Protein AF-F0GFJ6-F1 (afdb_monomer)

Foldseek 3Di:
DDDDPPDQPDPDLLLLLLLQLCLVPHLGNVSSVVSLVVLVVVPVQLSVQLSVQLVVQLVVCSVVPHDPVCSNSNVRRNVRSVVSNVCVVPPPDPVDPD

pLDDT: mean 89.45, std 14.84, range [44.5, 98.62]

Mean predicted aligned error: 6.33 Å

Solvent-accessible surface area (backbone atoms only — not comparable to full-atom values): 5243 Å² total; per-residue (Å²): 140,79,85,77,79,84,69,74,86,71,92,42,70,62,30,52,21,7,5,52,10,38,70,77,74,32,76,31,40,67,58,8,47,53,52,41,49,54,32,39,74,74,37,56,67,48,29,54,28,29,51,51,20,16,48,51,31,38,50,51,36,59,76,73,66,51,59,64,69,47,49,65,47,8,70,51,9,25,64,26,14,52,53,31,34,51,55,60,74,69,45,72,50,92,88,54,90,115

Sequence (98 aa):
MSTAHSATPSIDLRILLRSIGQIVLQANALTGALLLAALALTDLRLACAALLGAAAANLTAVLTGARRDDVEQGLHGFNGALAALIAVVFAPDPLIGV

Nearest PDB structures (foldseek):
  6qd5-assembly1_A  TM=9.804E-01  e=7.845E-04  Homo sapiens
  4ezd-assembly1_A  TM=9.820E-01  e=8.269E-04  Bos taurus
  3me1-assembly1_C  TM=8.973E-01  e=1.922E-03  Nitratidesulfovibrio vulgaris str. Hildenborough
  8xdh-assembly1_A  TM=9.450E-01  e=4.466E-03  Danio rerio
  3me1-assembly1_A  TM=9.399E-01  e=4.962E-03  Nitratidesulfovibrio vulgaris str. Hildenborough

Structure (mmCIF, N/CA/C/O backbone):
data_AF-F0GFJ6-F1
#
_entry.id   AF-F0GFJ6-F1
#
loop_
_atom_site.group_PDB
_atom_site.id
_atom_site.type_symbol
_atom_site.label_atom_id
_atom_site.label_alt_id
_atom_site.label_comp_id
_atom_site.label_asym_id
_atom_site.label_entity_id
_atom_site.label_seq_id
_atom_site.pdbx_PDB_ins_code
_atom_site.Cartn_x
_atom_site.Cartn_y
_atom_site.Cartn_z
_atom_site.occupancy
_atom_site.B_iso_or_equiv
_atom_site.auth_seq_id
_atom_site.auth_comp_id
_atom_site.auth_asym_id
_atom_site.auth_atom_id
_atom_site.pdbx_PDB_model_num
ATOM 1 N N . MET A 1 1 ? -23.733 0.202 29.605 1.00 45.31 1 MET A N 1
ATOM 2 C CA . MET A 1 1 ? -22.504 1.018 29.682 1.00 45.31 1 MET A CA 1
ATOM 3 C C . MET A 1 1 ? -21.320 0.086 29.452 1.00 45.31 1 MET A C 1
ATOM 5 O O . MET A 1 1 ? -20.868 -0.542 30.396 1.00 45.31 1 MET A O 1
ATOM 9 N N . SER A 1 2 ? -20.935 -0.119 28.186 1.00 57.25 2 SER A N 1
ATOM 10 C CA . SER A 1 2 ? -19.843 -1.023 27.794 1.00 57.25 2 SER A CA 1
ATOM 11 C C . SER A 1 2 ? -18.599 -0.186 27.520 1.00 57.25 2 SER A C 1
ATOM 13 O O . SER A 1 2 ? -18.646 0.758 26.733 1.00 57.25 2 SER A O 1
ATOM 15 N N . THR A 1 3 ? -17.519 -0.480 28.230 1.00 53.94 3 THR A N 1
ATOM 16 C CA . THR A 1 3 ? -16.233 0.212 28.160 1.00 53.94 3 THR A CA 1
ATOM 17 C C . THR A 1 3 ? -15.546 -0.116 26.834 1.00 53.94 3 THR A C 1
ATOM 19 O O . THR A 1 3 ? -14.818 -1.102 26.735 1.00 53.94 3 THR A O 1
ATOM 22 N N . ALA A 1 4 ? -15.787 0.691 25.799 1.00 44.50 4 ALA A N 1
ATOM 23 C CA . ALA A 1 4 ? -14.998 0.643 24.575 1.00 44.50 4 ALA A CA 1
ATOM 24 C C . ALA A 1 4 ? -13.572 1.096 24.912 1.00 44.50 4 ALA A C 1
ATOM 26 O O . ALA A 1 4 ? -13.321 2.274 25.161 1.00 44.50 4 ALA A O 1
ATOM 27 N N . HIS A 1 5 ? -12.646 0.145 24.981 1.00 51.91 5 HIS A N 1
ATOM 28 C CA . HIS A 1 5 ? -11.229 0.433 25.119 1.00 51.91 5 HIS A CA 1
ATOM 29 C C . HIS A 1 5 ? -10.771 1.169 23.854 1.00 51.91 5 HIS A C 1
ATOM 31 O O . HIS A 1 5 ? -10.582 0.566 22.800 1.00 51.91 5 HIS A O 1
ATOM 37 N N . SER A 1 6 ? -10.644 2.491 23.938 1.00 46.78 6 SER A N 1
ATOM 38 C CA . SER A 1 6 ? -10.167 3.356 22.861 1.00 46.78 6 SER A CA 1
ATOM 39 C C . SER A 1 6 ? -8.651 3.210 22.681 1.00 46.78 6 SER A C 1
ATOM 41 O O . SER A 1 6 ? -7.912 4.183 22.811 1.00 46.78 6 SER A O 1
ATOM 43 N N . ALA A 1 7 ? -8.162 2.001 22.399 1.00 55.75 7 ALA A N 1
ATOM 44 C CA . ALA A 1 7 ? -6.766 1.785 22.024 1.00 55.75 7 ALA A CA 1
ATOM 45 C C . ALA A 1 7 ? -6.543 2.418 20.657 1.00 55.75 7 ALA A C 1
ATOM 47 O O . ALA A 1 7 ? -7.151 1.953 19.708 1.00 55.75 7 ALA A O 1
ATOM 48 N N . THR A 1 8 ? -5.766 3.498 20.532 1.00 58.00 8 THR A N 1
ATOM 49 C CA . THR A 1 8 ? -5.288 4.061 19.246 1.00 58.00 8 THR A CA 1
ATOM 50 C C . THR A 1 8 ? -5.050 2.944 18.227 1.00 58.00 8 THR A C 1
ATOM 52 O O . THR A 1 8 ? -4.398 1.974 18.608 1.00 58.00 8 THR A O 1
ATOM 55 N N . PRO A 1 9 ? -5.590 3.015 16.991 1.00 56.94 9 PRO A N 1
ATOM 56 C CA . PRO A 1 9 ? -5.370 1.950 16.023 1.00 56.94 9 PRO A CA 1
ATOM 57 C C . PRO A 1 9 ? -3.862 1.853 15.792 1.00 56.94 9 PRO A C 1
ATOM 59 O O . PRO A 1 9 ? -3.248 2.746 15.207 1.00 56.94 9 PRO A O 1
ATOM 62 N N . SER A 1 10 ? -3.243 0.810 16.336 1.00 68.25 10 SER A N 1
ATOM 63 C CA . SER A 1 10 ? -1.843 0.524 16.080 1.00 68.25 10 SER A CA 1
ATOM 64 C C . SER A 1 10 ? -1.772 0.055 14.640 1.00 68.25 10 SER A C 1
ATOM 66 O O . SER A 1 10 ? -2.403 -0.946 14.294 1.00 68.25 10 SER A O 1
ATOM 68 N N . ILE A 1 11 ? -1.054 0.792 13.793 1.00 78.62 11 ILE A N 1
ATOM 69 C CA . ILE A 1 11 ? -0.766 0.345 12.433 1.00 78.62 11 ILE A CA 1
ATOM 70 C C . ILE A 1 11 ? 0.040 -0.944 12.562 1.00 78.62 11 ILE A C 1
ATOM 72 O O . ILE A 1 11 ? 1.230 -0.920 12.857 1.00 78.62 11 ILE A O 1
ATOM 76 N N . ASP A 1 12 ? -0.649 -2.063 12.393 1.00 89.94 12 ASP A N 1
ATOM 77 C CA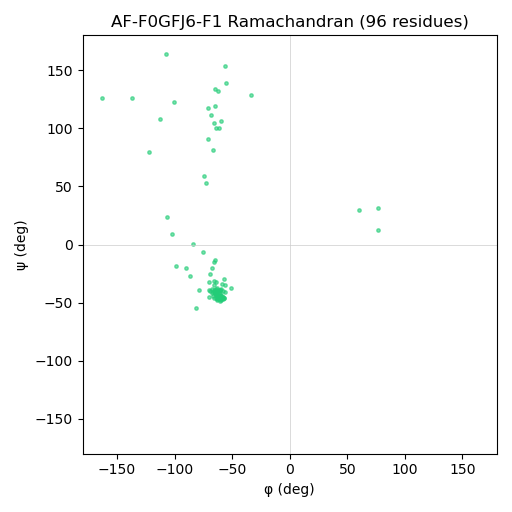 . ASP A 1 12 ? -0.074 -3.397 12.429 1.00 89.94 12 ASP A CA 1
ATOM 78 C C 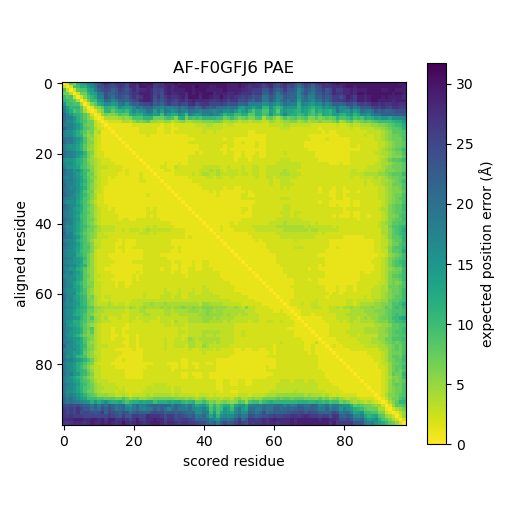. ASP A 1 12 ? -0.029 -3.974 11.009 1.00 89.94 12 ASP A C 1
ATOM 80 O O . ASP A 1 12 ? -0.710 -3.501 10.087 1.00 89.94 12 ASP A O 1
ATOM 84 N N . LEU A 1 13 ? 0.757 -5.029 10.825 1.00 93.94 13 LEU A N 1
ATOM 85 C CA . LEU A 1 13 ? 0.961 -5.707 9.552 1.00 93.94 13 LEU A CA 1
ATOM 86 C C . LEU A 1 13 ? -0.367 -6.076 8.879 1.00 93.94 13 LEU A C 1
ATOM 88 O O . LEU A 1 13 ? -0.509 -5.934 7.666 1.00 93.94 13 LEU A O 1
ATOM 92 N N . ARG A 1 14 ? -1.378 -6.487 9.652 1.00 95.19 14 ARG A N 1
ATOM 93 C CA . ARG A 1 14 ? -2.701 -6.833 9.113 1.00 95.19 14 ARG A CA 1
ATOM 94 C C . ARG A 1 14 ? -3.376 -5.657 8.401 1.00 95.19 14 ARG A C 1
ATOM 96 O O . ARG A 1 14 ? -4.010 -5.878 7.372 1.00 95.19 14 ARG A O 1
ATOM 103 N N . ILE A 1 15 ? -3.245 -4.436 8.922 1.00 95.38 15 ILE A N 1
ATOM 104 C CA . ILE A 1 15 ? -3.811 -3.226 8.307 1.00 95.38 15 ILE A CA 1
ATOM 105 C C . ILE A 1 15 ? -3.055 -2.900 7.021 1.00 95.38 15 ILE A C 1
ATOM 107 O O . ILE A 1 15 ? -3.688 -2.681 5.992 1.00 95.38 15 ILE A O 1
ATOM 111 N N . LEU A 1 16 ? -1.721 -2.960 7.046 1.00 96.69 16 LEU A N 1
ATOM 112 C CA . LEU A 1 16 ? -0.896 -2.729 5.856 1.00 96.69 16 LEU A CA 1
ATOM 113 C C . LEU A 1 16 ? -1.219 -3.724 4.736 1.00 96.69 16 LEU A C 1
ATOM 115 O O . LEU A 1 16 ? -1.413 -3.329 3.587 1.00 96.69 16 LEU A O 1
ATOM 119 N N . LEU A 1 17 ? -1.361 -5.008 5.072 1.00 97.56 17 LEU A N 1
ATOM 120 C CA . LEU A 1 17 ? -1.753 -6.032 4.109 1.00 97.56 17 LEU A CA 1
ATOM 121 C C . LEU A 1 17 ? -3.172 -5.794 3.580 1.00 97.56 17 LEU A C 1
ATOM 123 O O . LEU A 1 17 ? -3.395 -5.886 2.378 1.00 97.56 17 LEU A O 1
ATOM 127 N N . ARG A 1 18 ? -4.138 -5.419 4.427 1.00 97.50 18 ARG A N 1
ATOM 128 C CA . ARG A 1 18 ? -5.482 -5.039 3.952 1.00 97.50 18 ARG A CA 1
ATOM 129 C C . ARG A 1 18 ? -5.425 -3.831 3.020 1.00 97.50 18 ARG A C 1
ATOM 131 O O . ARG A 1 18 ? -6.075 -3.868 1.984 1.00 97.50 18 ARG A O 1
ATOM 138 N N . SER A 1 19 ? -4.616 -2.816 3.324 1.00 97.81 19 SER A N 1
ATOM 139 C CA . SER A 1 19 ? -4.406 -1.664 2.440 1.00 97.81 19 SER A CA 1
ATOM 140 C C . SER A 1 19 ? -3.876 -2.061 1.066 1.00 97.81 19 SER A C 1
ATOM 142 O O . SER A 1 19 ? -4.342 -1.528 0.068 1.00 97.81 19 SER A O 1
ATOM 144 N N . ILE A 1 20 ? -2.959 -3.025 0.982 1.00 98.31 20 ILE A N 1
ATOM 145 C CA . ILE A 1 20 ? -2.494 -3.540 -0.314 1.00 98.31 20 ILE A CA 1
ATOM 146 C C . ILE A 1 20 ? -3.604 -4.343 -1.011 1.00 98.31 20 ILE A C 1
ATOM 148 O O . ILE A 1 20 ? -3.813 -4.182 -2.208 1.00 98.31 20 ILE A O 1
ATOM 152 N N . GLY A 1 21 ? -4.372 -5.156 -0.279 1.00 97.94 21 GLY A N 1
ATOM 153 C CA . GLY A 1 21 ? -5.530 -5.873 -0.829 1.00 97.94 21 GLY A CA 1
ATOM 154 C C . GLY A 1 21 ? -6.595 -4.940 -1.426 1.00 97.94 21 GLY A C 1
ATOM 155 O O . GLY A 1 21 ? -7.208 -5.260 -2.445 1.00 97.94 21 GLY A O 1
ATOM 156 N N . GLN A 1 22 ? -6.775 -3.750 -0.849 1.00 98.31 22 GLN A N 1
ATOM 157 C CA . GLN A 1 22 ? -7.720 -2.744 -1.341 1.00 98.31 22 GLN A CA 1
ATOM 158 C C . GLN A 1 22 ? -7.350 -2.168 -2.715 1.00 98.31 22 GLN A C 1
ATOM 160 O O . GLN A 1 22 ? -8.227 -1.622 -3.378 1.00 98.31 22 GLN A O 1
ATOM 165 N N . ILE A 1 23 ? -6.115 -2.357 -3.204 1.00 97.62 23 ILE A N 1
ATOM 166 C CA . ILE A 1 23 ? -5.746 -2.023 -4.594 1.00 97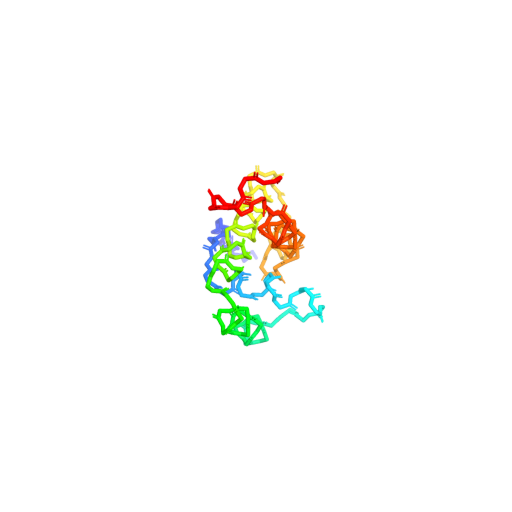.62 23 ILE A CA 1
ATOM 167 C C . ILE A 1 23 ? -6.662 -2.749 -5.592 1.00 97.62 23 ILE A C 1
ATOM 169 O O . ILE A 1 23 ? -7.026 -2.191 -6.623 1.00 97.62 23 ILE A O 1
ATOM 173 N N . VAL A 1 24 ? -7.076 -3.976 -5.259 1.00 97.69 24 VAL A N 1
ATOM 174 C CA . VAL A 1 24 ? -8.028 -4.781 -6.043 1.00 97.69 24 VAL A CA 1
ATOM 175 C C . VAL A 1 24 ? -9.408 -4.851 -5.381 1.00 97.69 24 VAL A C 1
ATOM 177 O O . VAL A 1 24 ? -10.168 -5.791 -5.610 1.00 97.69 24 VAL A O 1
ATOM 180 N N . LEU A 1 25 ? -9.738 -3.861 -4.544 1.00 96.94 25 LEU A N 1
ATOM 181 C CA . LEU A 1 25 ? -11.006 -3.749 -3.812 1.00 96.94 25 LEU A CA 1
ATOM 182 C C . LEU A 1 25 ? -11.280 -4.927 -2.862 1.00 96.94 25 LEU A C 1
ATOM 184 O O . LEU A 1 25 ? -12.431 -5.297 -2.626 1.00 96.94 25 LEU A O 1
ATOM 188 N N . GLN A 1 26 ? -10.226 -5.544 -2.324 1.00 97.56 26 GLN A N 1
ATOM 189 C CA . GLN A 1 26 ? -10.338 -6.648 -1.376 1.00 97.56 26 GLN A CA 1
ATOM 190 C C . GLN A 1 26 ? -9.837 -6.226 0.005 1.00 97.56 26 GLN A C 1
ATOM 192 O O . GLN A 1 26 ? -8.637 -6.141 0.257 1.00 97.56 26 GLN A O 1
ATOM 197 N N . ALA A 1 27 ? -10.762 -6.060 0.952 1.00 95.50 27 ALA A N 1
A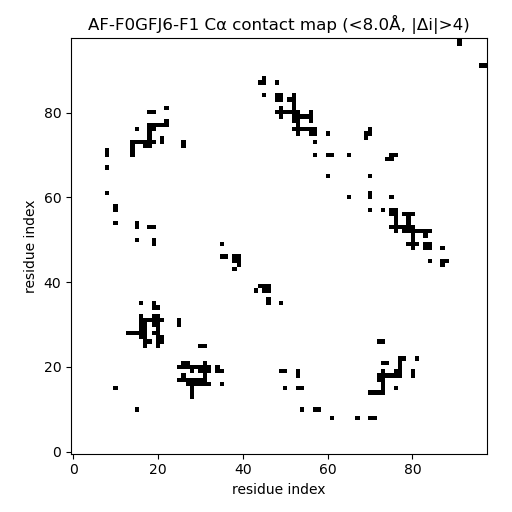TOM 198 C CA . ALA A 1 27 ? -10.466 -5.815 2.365 1.00 95.50 27 ALA A CA 1
ATOM 199 C C . ALA A 1 27 ? -9.943 -7.087 3.076 1.00 95.50 27 ALA A C 1
ATOM 201 O O . ALA A 1 27 ? -10.495 -7.532 4.089 1.00 95.50 27 ALA A O 1
ATOM 202 N N . ASN A 1 28 ? -8.909 -7.732 2.533 1.00 97.06 28 ASN A N 1
ATOM 203 C CA . ASN A 1 28 ? -8.417 -9.037 2.963 1.00 97.06 28 ASN A CA 1
ATOM 204 C C . ASN A 1 28 ? -6.878 -9.059 3.021 1.00 97.06 28 ASN A C 1
ATOM 206 O O . ASN A 1 28 ? -6.196 -8.750 2.048 1.00 97.06 28 ASN A O 1
ATOM 210 N N . ALA A 1 29 ? -6.330 -9.448 4.177 1.00 97.19 29 ALA A N 1
ATOM 211 C CA . ALA A 1 29 ? -4.885 -9.461 4.407 1.00 97.19 29 ALA A CA 1
ATOM 212 C C . ALA A 1 29 ? -4.154 -10.549 3.601 1.00 97.19 29 ALA A C 1
ATOM 214 O O . ALA A 1 29 ? -3.021 -10.330 3.189 1.00 97.19 29 ALA A O 1
ATOM 215 N N . LEU A 1 30 ? -4.791 -11.698 3.343 1.00 98.19 30 LEU A N 1
ATOM 216 C CA . LEU A 1 30 ? -4.215 -12.750 2.504 1.00 98.19 30 LEU A CA 1
ATOM 217 C C . LEU A 1 30 ? -4.099 -12.268 1.056 1.00 98.19 30 LEU A C 1
ATOM 219 O O . LEU A 1 30 ? -3.046 -12.428 0.448 1.00 98.19 30 LEU A O 1
ATOM 223 N N . THR A 1 31 ? -5.138 -11.615 0.526 1.00 98.19 31 THR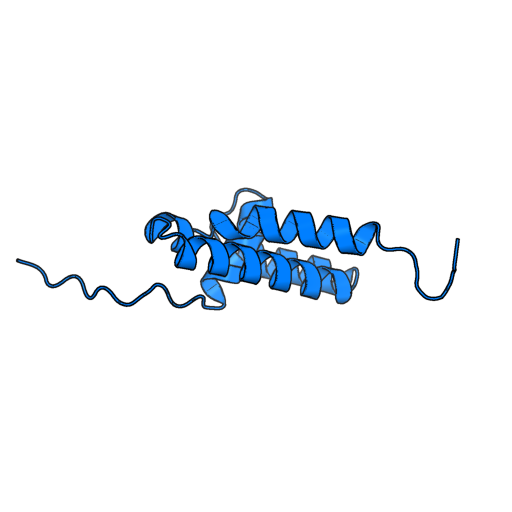 A N 1
ATOM 224 C CA . THR A 1 31 ? -5.084 -11.007 -0.812 1.00 98.19 31 THR A CA 1
ATOM 225 C C . THR A 1 31 ? -3.953 -9.986 -0.910 1.00 98.19 31 THR A C 1
ATOM 227 O O . THR A 1 31 ? -3.166 -10.034 -1.851 1.00 98.19 31 THR A O 1
ATOM 230 N N . GLY A 1 32 ? -3.811 -9.114 0.089 1.00 98.31 32 GLY A N 1
ATOM 231 C CA . GLY A 1 32 ? -2.692 -8.177 0.148 1.00 98.31 32 GLY A CA 1
ATOM 232 C C . GLY A 1 32 ? -1.321 -8.840 0.244 1.00 98.31 32 GLY A C 1
ATOM 233 O O . GLY A 1 32 ? -0.389 -8.387 -0.410 1.00 98.31 32 GLY A O 1
ATOM 234 N N . ALA A 1 33 ? -1.191 -9.930 1.003 1.00 98.50 33 ALA A N 1
ATOM 235 C CA . ALA A 1 33 ? 0.054 -10.691 1.096 1.00 98.50 33 ALA A CA 1
ATOM 236 C C . ALA A 1 33 ? 0.432 -11.336 -0.244 1.00 98.50 33 ALA A C 1
ATOM 238 O O . ALA A 1 33 ? 1.596 -11.290 -0.633 1.00 98.50 33 ALA A O 1
ATOM 239 N N . LEU A 1 34 ? -0.545 -11.883 -0.975 1.00 98.62 34 LEU A N 1
ATOM 240 C CA . LEU A 1 34 ? -0.331 -12.435 -2.314 1.00 98.62 34 LEU A CA 1
ATOM 241 C C . LEU A 1 34 ? 0.077 -11.348 -3.316 1.00 98.62 34 LEU A C 1
ATOM 243 O O . LEU A 1 34 ? 1.006 -11.561 -4.091 1.00 98.62 34 LEU A O 1
ATOM 247 N N . LEU A 1 35 ? -0.559 -10.172 -3.271 1.00 98.44 35 LEU A N 1
ATOM 248 C CA . LEU A 1 35 ? -0.161 -9.028 -4.098 1.00 98.44 35 LEU A CA 1
ATOM 249 C C . LEU A 1 35 ? 1.246 -8.538 -3.756 1.00 98.44 35 LEU A C 1
ATOM 251 O O . LEU A 1 35 ? 2.048 -8.300 -4.652 1.00 98.44 35 LEU A O 1
ATOM 255 N N . LEU A 1 36 ? 1.568 -8.422 -2.469 1.00 98.50 36 LEU A N 1
ATOM 256 C CA . LEU A 1 36 ? 2.896 -8.019 -2.020 1.00 98.50 36 LEU A CA 1
ATOM 257 C C . LEU A 1 36 ? 3.967 -9.036 -2.444 1.00 98.50 36 LEU A C 1
ATOM 259 O O . LEU A 1 36 ? 5.044 -8.635 -2.878 1.00 98.50 36 LEU A O 1
ATOM 263 N N . ALA A 1 37 ? 3.666 -10.336 -2.376 1.00 98.44 37 ALA A N 1
ATOM 264 C CA . ALA A 1 37 ? 4.547 -11.386 -2.878 1.00 98.44 37 ALA A CA 1
ATOM 265 C C . ALA A 1 37 ? 4.727 -11.292 -4.399 1.00 98.44 37 ALA A C 1
ATOM 267 O O . ALA A 1 37 ? 5.852 -11.385 -4.878 1.00 98.44 37 ALA A O 1
ATOM 268 N N . ALA A 1 38 ? 3.656 -11.046 -5.158 1.00 98.31 38 ALA A N 1
ATOM 269 C CA . ALA A 1 38 ? 3.741 -10.838 -6.603 1.00 98.31 38 ALA A CA 1
ATOM 270 C C . ALA A 1 38 ? 4.609 -9.616 -6.960 1.00 98.31 38 ALA A C 1
ATOM 272 O O . ALA A 1 38 ? 5.450 -9.701 -7.856 1.00 98.31 38 ALA A O 1
ATOM 273 N N . LEU A 1 39 ? 4.470 -8.508 -6.219 1.00 98.12 39 LEU A N 1
ATOM 274 C CA . LEU A 1 39 ? 5.351 -7.344 -6.354 1.00 98.12 39 LEU A CA 1
ATOM 275 C C . LEU A 1 39 ? 6.804 -7.710 -6.038 1.00 98.12 39 LEU A C 1
ATOM 277 O O . LEU A 1 39 ? 7.680 -7.379 -6.824 1.00 98.12 39 LEU A O 1
ATOM 281 N N . ALA A 1 40 ? 7.062 -8.437 -4.948 1.00 97.81 40 ALA A N 1
ATOM 282 C CA . ALA A 1 40 ? 8.416 -8.825 -4.548 1.00 97.81 40 ALA A CA 1
ATOM 283 C C . ALA A 1 40 ? 9.086 -9.784 -5.547 1.00 97.81 40 ALA A C 1
ATOM 285 O O . ALA A 1 40 ? 10.291 -9.690 -5.762 1.00 97.81 40 ALA A O 1
ATOM 286 N N . LEU A 1 41 ? 8.311 -10.681 -6.169 1.00 98.25 41 LEU A N 1
ATOM 287 C CA . LEU A 1 41 ? 8.772 -11.550 -7.257 1.00 98.25 41 LEU A CA 1
ATOM 288 C C . LEU A 1 41 ? 9.067 -10.772 -8.548 1.00 98.25 41 LEU A C 1
ATOM 290 O O . LEU A 1 41 ? 9.861 -11.238 -9.360 1.00 98.25 41 LEU A O 1
ATOM 294 N N . THR A 1 42 ? 8.427 -9.615 -8.739 1.00 96.12 42 THR A N 1
ATOM 295 C CA . THR A 1 42 ? 8.667 -8.729 -9.886 1.00 96.12 42 THR A CA 1
ATOM 296 C C . THR A 1 42 ? 9.908 -7.869 -9.652 1.00 96.12 42 THR A C 1
ATOM 298 O O . THR A 1 42 ? 10.828 -7.874 -10.461 1.00 96.12 42 THR A O 1
ATOM 301 N N . ASP A 1 43 ? 9.936 -7.144 -8.534 1.00 95.62 43 ASP A N 1
ATOM 302 C CA . ASP A 1 43 ? 11.070 -6.364 -8.044 1.00 95.62 43 ASP A CA 1
ATOM 303 C C . ASP A 1 43 ? 10.836 -6.044 -6.558 1.00 95.62 43 ASP A C 1
ATOM 305 O O . ASP A 1 43 ? 9.822 -5.450 -6.169 1.00 95.62 43 ASP A O 1
ATOM 309 N N . LEU A 1 44 ? 11.802 -6.392 -5.706 1.00 96.50 44 LEU A N 1
ATOM 310 C CA . LEU A 1 44 ? 11.739 -6.124 -4.270 1.00 96.50 44 LEU A CA 1
ATOM 311 C C . LEU A 1 44 ? 11.546 -4.628 -3.957 1.00 96.50 44 LEU A C 1
ATOM 313 O O . LEU A 1 44 ? 10.897 -4.288 -2.963 1.00 96.50 44 LEU A O 1
ATOM 317 N N . ARG A 1 45 ? 12.039 -3.724 -4.813 1.00 95.94 45 ARG A N 1
ATOM 318 C CA . ARG A 1 45 ? 11.841 -2.272 -4.674 1.00 95.94 45 ARG A CA 1
ATOM 319 C C . ARG A 1 45 ? 10.364 -1.894 -4.724 1.00 95.94 45 ARG A C 1
ATOM 321 O O . ARG A 1 45 ? 9.944 -1.042 -3.943 1.00 95.94 45 ARG A O 1
ATOM 328 N N . LEU A 1 46 ? 9.569 -2.540 -5.580 1.00 97.50 46 LEU A N 1
ATOM 329 C CA . LEU A 1 46 ? 8.131 -2.283 -5.699 1.00 97.50 46 LEU A CA 1
ATOM 330 C C . LEU A 1 46 ? 7.376 -2.732 -4.446 1.00 97.50 46 LEU A C 1
ATOM 332 O O . LEU A 1 46 ? 6.515 -2.006 -3.951 1.00 97.50 46 LEU A O 1
ATOM 336 N N . ALA A 1 47 ? 7.730 -3.895 -3.894 1.00 97.75 47 ALA A N 1
ATOM 337 C CA . ALA A 1 47 ? 7.147 -4.380 -2.644 1.00 97.75 47 ALA A CA 1
ATOM 338 C C . ALA A 1 47 ? 7.448 -3.430 -1.471 1.00 97.75 47 ALA A C 1
ATOM 340 O O . ALA A 1 47 ? 6.541 -3.053 -0.724 1.00 97.75 47 ALA A O 1
ATOM 341 N N . CYS A 1 48 ? 8.702 -2.984 -1.347 1.00 97.62 48 CYS A N 1
ATOM 342 C CA . CYS A 1 48 ? 9.098 -1.988 -0.352 1.00 97.62 48 CYS A CA 1
ATOM 343 C C . CYS A 1 48 ? 8.359 -0.656 -0.549 1.00 97.62 48 CYS A C 1
ATOM 345 O O . CYS A 1 48 ? 7.864 -0.085 0.421 1.00 97.62 48 CYS A O 1
ATOM 347 N N . ALA A 1 49 ? 8.234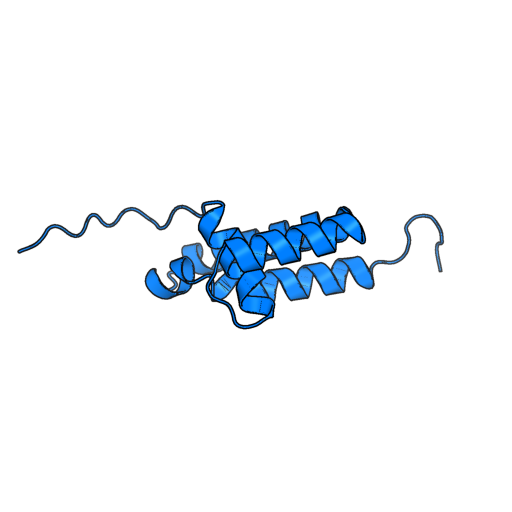 -0.179 -1.791 1.00 97.81 49 ALA A N 1
ATOM 348 C CA . ALA A 1 49 ? 7.524 1.056 -2.110 1.00 97.81 49 ALA A CA 1
ATOM 349 C C . ALA A 1 49 ? 6.044 0.985 -1.721 1.00 97.81 49 ALA A C 1
ATOM 351 O O . ALA A 1 49 ? 5.544 1.885 -1.047 1.00 97.81 49 ALA A O 1
ATOM 352 N N . ALA A 1 50 ? 5.359 -0.105 -2.078 1.00 98.25 50 ALA A N 1
ATOM 353 C CA . ALA A 1 50 ? 3.959 -0.315 -1.725 1.00 98.25 50 ALA A CA 1
ATOM 354 C C . ALA A 1 50 ? 3.748 -0.312 -0.201 1.00 98.25 50 ALA A C 1
ATOM 356 O O . ALA A 1 50 ? 2.826 0.343 0.288 1.00 98.25 50 ALA A O 1
ATOM 357 N N . LEU A 1 51 ? 4.622 -0.989 0.555 1.00 97.81 51 LEU A N 1
ATOM 358 C CA . LEU A 1 51 ? 4.575 -1.001 2.021 1.00 97.81 51 LEU A CA 1
ATOM 359 C C . LEU A 1 51 ? 4.811 0.387 2.623 1.00 97.81 51 LEU A C 1
ATOM 361 O O . LEU A 1 51 ? 4.040 0.812 3.483 1.00 97.81 51 LEU A O 1
ATOM 365 N N . LEU A 1 52 ? 5.847 1.098 2.171 1.00 97.75 52 LEU A N 1
ATOM 366 C CA . LEU A 1 52 ? 6.181 2.435 2.671 1.00 97.75 52 LEU A CA 1
ATOM 367 C C . LEU A 1 52 ? 5.073 3.445 2.357 1.00 97.75 52 LEU A C 1
ATOM 369 O O . LEU A 1 52 ? 4.671 4.202 3.239 1.00 97.75 52 LEU A O 1
ATOM 373 N N . GLY A 1 53 ? 4.534 3.417 1.138 1.00 98.12 53 GLY A N 1
ATOM 374 C CA . GLY A 1 53 ? 3.416 4.264 0.732 1.00 98.12 53 GLY A CA 1
ATOM 375 C C . GLY A 1 53 ? 2.148 3.987 1.542 1.00 98.12 53 GLY A C 1
ATOM 376 O O . GLY A 1 53 ? 1.519 4.922 2.042 1.00 98.12 53 GLY A O 1
ATOM 377 N N . ALA A 1 54 ? 1.800 2.711 1.739 1.00 97.81 54 ALA A N 1
ATOM 378 C CA . ALA A 1 54 ? 0.662 2.323 2.573 1.00 97.81 54 ALA A CA 1
ATOM 379 C C . ALA A 1 54 ? 0.845 2.734 4.040 1.00 97.81 54 ALA A C 1
ATOM 381 O O . ALA A 1 54 ? -0.101 3.215 4.668 1.00 97.81 54 ALA A O 1
ATOM 382 N N . ALA A 1 55 ? 2.046 2.550 4.594 1.00 96.75 55 ALA A N 1
ATOM 383 C CA . ALA A 1 55 ? 2.358 2.913 5.971 1.00 96.75 55 ALA A CA 1
ATOM 384 C C . ALA A 1 55 ? 2.296 4.429 6.183 1.00 96.75 55 ALA A C 1
ATOM 386 O O . ALA A 1 55 ? 1.655 4.878 7.132 1.00 96.75 55 ALA A O 1
ATOM 387 N N . ALA A 1 56 ? 2.888 5.213 5.277 1.00 97.12 56 ALA A N 1
ATOM 388 C CA . ALA A 1 56 ? 2.846 6.670 5.331 1.00 97.12 56 ALA A CA 1
ATOM 389 C C . ALA A 1 56 ? 1.403 7.193 5.267 1.00 97.12 56 ALA A C 1
ATOM 391 O O . ALA A 1 56 ? 1.006 7.986 6.116 1.00 97.12 56 ALA A O 1
ATOM 392 N N . ALA A 1 57 ? 0.590 6.697 4.329 1.00 96.88 57 ALA A N 1
ATOM 393 C CA . ALA A 1 57 ? -0.797 7.136 4.189 1.00 96.88 57 ALA A CA 1
ATOM 394 C C . ALA A 1 57 ? -1.680 6.734 5.385 1.00 96.88 57 ALA A C 1
ATOM 396 O O . ALA A 1 57 ? -2.468 7.551 5.863 1.00 96.88 57 ALA A O 1
ATOM 397 N N . ASN A 1 58 ? -1.519 5.518 5.925 1.00 95.12 58 ASN A N 1
ATOM 398 C CA . ASN A 1 58 ? -2.219 5.114 7.149 1.00 95.12 58 ASN A CA 1
ATOM 399 C C . ASN A 1 58 ? -1.774 5.950 8.360 1.00 95.12 58 ASN A C 1
ATOM 401 O O . ASN A 1 58 ? -2.616 6.343 9.166 1.00 95.12 58 ASN A O 1
ATOM 405 N N . LEU A 1 59 ? -0.481 6.273 8.478 1.00 94.25 59 LEU A N 1
ATOM 406 C CA . LEU A 1 59 ? 0.023 7.139 9.546 1.00 94.25 59 LEU A CA 1
ATOM 407 C C . LEU A 1 59 ? -0.579 8.540 9.443 1.00 94.25 59 LEU A C 1
ATOM 409 O O . LEU A 1 59 ? -1.086 9.055 10.437 1.00 94.25 59 LEU A O 1
ATOM 413 N N . THR A 1 60 ? -0.600 9.128 8.245 1.00 94.75 60 THR A N 1
ATOM 414 C CA . THR A 1 60 ? -1.270 10.410 8.004 1.00 94.75 60 THR A CA 1
ATOM 415 C C . THR A 1 60 ? -2.746 10.341 8.385 1.00 94.75 60 THR A C 1
ATOM 417 O O . THR A 1 60 ? -3.215 11.215 9.106 1.00 94.75 60 THR A O 1
ATOM 420 N N . ALA A 1 61 ? -3.463 9.285 7.990 1.00 94.31 61 ALA A N 1
ATOM 421 C CA . ALA A 1 61 ? -4.871 9.115 8.337 1.00 94.31 61 ALA A CA 1
ATOM 422 C C . ALA A 1 61 ? -5.092 9.105 9.859 1.00 94.31 61 ALA A C 1
ATOM 424 O O . ALA A 1 61 ? -5.938 9.850 10.360 1.00 94.31 61 ALA A O 1
ATOM 425 N N . VAL A 1 62 ? -4.281 8.346 10.605 1.00 91.56 62 VAL A N 1
ATOM 426 C CA . VAL A 1 62 ? -4.332 8.312 12.076 1.00 91.56 62 VAL A CA 1
ATOM 427 C C . VAL A 1 62 ? -4.039 9.689 12.678 1.00 91.56 62 VAL A C 1
ATOM 429 O O . VAL A 1 62 ? -4.784 10.136 13.550 1.00 91.56 62 VAL A O 1
ATOM 432 N N . LEU A 1 63 ? -3.012 10.393 12.191 1.00 92.44 63 LEU A N 1
ATOM 433 C CA . LEU A 1 63 ? -2.653 11.735 12.669 1.00 92.44 63 LEU A CA 1
ATOM 434 C C . LEU A 1 63 ? -3.743 12.780 12.382 1.00 92.44 63 LEU A C 1
ATOM 436 O O . LEU A 1 63 ? -3.935 13.697 13.176 1.00 92.44 63 LEU A O 1
ATOM 440 N N . THR A 1 64 ? -4.481 12.633 11.280 1.00 94.19 64 THR A N 1
ATOM 441 C CA . THR A 1 64 ? -5.600 13.522 10.912 1.00 94.19 64 THR A CA 1
ATOM 442 C C . THR A 1 64 ? -6.934 13.160 11.572 1.00 94.19 64 THR A C 1
ATOM 444 O O . THR A 1 64 ? -7.933 13.833 11.331 1.00 94.19 64 THR A O 1
ATOM 447 N N . GLY A 1 65 ? -6.976 12.118 12.409 1.00 91.44 65 GLY A N 1
ATOM 448 C CA . GLY A 1 65 ? -8.197 11.707 13.105 1.00 91.44 65 GLY A CA 1
ATOM 449 C C . GLY A 1 65 ? -9.199 10.956 12.224 1.00 91.44 65 GLY A C 1
ATOM 450 O O . GLY A 1 65 ? -10.406 11.059 12.447 1.00 91.44 65 GLY A O 1
ATOM 451 N N . ALA A 1 66 ? -8.720 10.205 11.227 1.00 91.50 66 ALA A N 1
ATOM 452 C CA . ALA A 1 66 ? -9.567 9.346 10.406 1.00 91.50 66 ALA A CA 1
ATOM 453 C C . ALA A 1 66 ? -10.358 8.330 11.250 1.00 91.50 66 ALA A C 1
ATOM 455 O O . ALA A 1 66 ? -9.950 7.926 12.346 1.00 91.50 66 ALA A O 1
ATOM 456 N N . ARG A 1 67 ? -11.507 7.893 10.723 1.00 92.06 67 ARG A N 1
ATOM 457 C CA . ARG A 1 67 ? -12.364 6.913 11.396 1.00 92.06 67 ARG A CA 1
ATOM 458 C C . ARG A 1 67 ? -11.610 5.594 11.554 1.00 92.06 67 ARG A C 1
ATOM 460 O O . ARG A 1 67 ? -11.037 5.070 10.604 1.00 92.06 67 ARG A O 1
ATOM 467 N N . ARG A 1 68 ? -11.653 5.038 12.764 1.00 87.75 68 ARG A N 1
ATOM 468 C CA . ARG A 1 68 ? -10.954 3.792 13.118 1.00 87.75 68 ARG A CA 1
ATOM 469 C C . ARG A 1 68 ? -11.352 2.627 12.223 1.00 87.75 68 ARG A C 1
ATOM 471 O O . ARG A 1 68 ? -10.468 1.961 11.702 1.00 87.75 68 ARG A O 1
ATOM 478 N N . ASP A 1 69 ? -12.652 2.451 11.993 1.00 91.62 69 ASP A N 1
ATOM 479 C CA . ASP A 1 69 ? -13.175 1.387 11.133 1.00 91.62 69 ASP A CA 1
ATOM 480 C C . ASP A 1 69 ? -12.561 1.457 9.726 1.00 91.62 69 ASP A C 1
ATOM 482 O O . ASP A 1 69 ? -12.149 0.440 9.177 1.00 91.62 69 ASP A O 1
ATOM 486 N N . ASP A 1 70 ? -12.410 2.660 9.167 1.00 92.75 70 ASP A N 1
ATOM 487 C CA . ASP A 1 70 ? -11.872 2.854 7.817 1.00 92.75 70 ASP A CA 1
ATOM 488 C C . ASP A 1 70 ? -10.368 2.531 7.759 1.00 92.75 70 ASP A C 1
ATOM 490 O O . ASP A 1 70 ? -9.894 1.894 6.809 1.00 92.75 70 ASP A O 1
ATOM 494 N N . VAL A 1 71 ? -9.619 2.903 8.806 1.00 92.25 71 VAL A N 1
ATOM 495 C CA . VAL A 1 71 ? -8.200 2.542 8.976 1.00 92.25 71 VAL A CA 1
ATOM 496 C C . VAL A 1 71 ? -8.043 1.026 9.116 1.00 92.25 71 VAL A C 1
ATOM 498 O O . VAL A 1 71 ? -7.222 0.430 8.422 1.00 92.25 71 VAL A O 1
ATOM 501 N N . GLU A 1 72 ? -8.858 0.368 9.940 1.00 92.19 72 GLU A N 1
ATOM 502 C CA . GLU A 1 72 ? -8.820 -1.089 10.126 1.00 92.19 72 GLU A CA 1
ATOM 503 C C . GLU A 1 72 ? -9.213 -1.860 8.855 1.00 92.19 72 GLU A C 1
ATOM 505 O O . GLU A 1 72 ? -8.695 -2.949 8.582 1.00 92.19 72 GLU A O 1
ATOM 510 N N . GLN A 1 73 ? -10.092 -1.292 8.029 1.00 93.94 73 GLN A N 1
ATOM 511 C CA . GLN A 1 73 ? -10.448 -1.820 6.710 1.00 93.94 73 GLN A CA 1
ATOM 512 C C . GLN A 1 73 ? -9.361 -1.574 5.646 1.00 93.94 73 GLN A C 1
ATOM 514 O O . GLN A 1 73 ? -9.460 -2.107 4.536 1.00 93.94 73 GLN A O 1
ATOM 519 N N . GLY A 1 74 ? -8.307 -0.825 5.987 1.00 93.12 74 GLY A N 1
ATOM 520 C CA . GLY A 1 74 ? -7.176 -0.514 5.116 1.00 93.12 74 GLY A CA 1
ATOM 521 C C . GLY A 1 74 ? -7.473 0.555 4.062 1.00 93.12 74 GLY A C 1
ATOM 522 O O . GLY A 1 74 ? -6.664 0.722 3.146 1.00 93.12 74 GLY A O 1
ATOM 523 N N . LEU A 1 75 ? -8.593 1.278 4.175 1.00 95.50 75 LEU A N 1
ATOM 524 C CA . LEU A 1 75 ? -9.109 2.186 3.139 1.00 95.50 75 LEU A CA 1
ATOM 525 C C . LEU A 1 75 ? -8.231 3.419 2.903 1.00 95.50 75 LEU A C 1
ATOM 527 O O . LEU A 1 75 ? -8.298 4.022 1.838 1.00 95.50 75 LEU A O 1
ATOM 531 N N . HIS A 1 76 ? -7.381 3.784 3.860 1.00 96.19 76 HIS A N 1
ATOM 532 C CA . HIS A 1 76 ? -6.504 4.946 3.723 1.00 96.19 76 HIS A CA 1
ATOM 533 C C . HIS A 1 76 ? -5.137 4.622 3.107 1.00 96.19 76 HIS A C 1
ATOM 535 O O . HIS A 1 76 ? -4.488 5.515 2.569 1.00 96.19 76 HIS A O 1
ATOM 541 N N . GLY A 1 77 ? -4.696 3.361 3.139 1.00 96.00 77 GLY A N 1
ATOM 542 C CA . GLY A 1 77 ? -3.345 2.996 2.704 1.00 96.00 77 GLY A CA 1
ATOM 543 C C . GLY A 1 77 ? -3.185 2.713 1.205 1.00 96.00 77 GLY A C 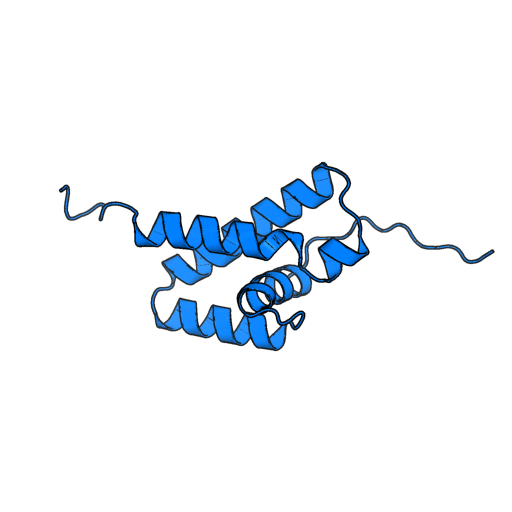1
ATOM 544 O O . GLY A 1 77 ? -2.095 2.911 0.672 1.00 96.00 77 GLY A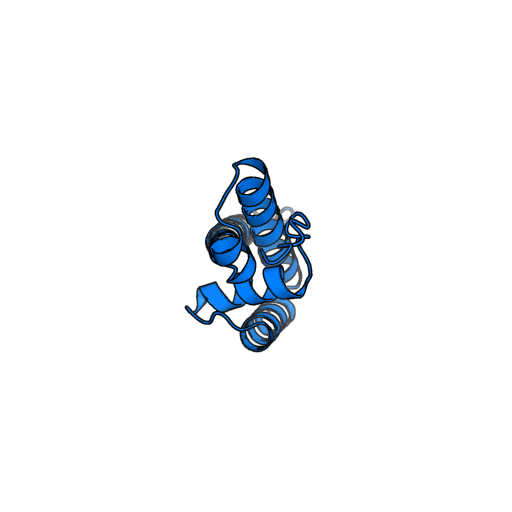 O 1
ATOM 545 N N . PHE A 1 78 ? -4.231 2.272 0.497 1.00 97.56 78 PHE A N 1
ATOM 546 C CA . PHE A 1 78 ? -4.076 1.783 -0.885 1.00 97.56 78 PHE A CA 1
ATOM 547 C C . PHE A 1 78 ? -3.638 2.879 -1.871 1.00 97.56 78 PHE A C 1
ATOM 549 O O . PHE A 1 78 ? -2.771 2.645 -2.711 1.00 97.56 78 PHE A O 1
ATOM 556 N N . ASN A 1 79 ? -4.167 4.099 -1.727 1.00 97.75 79 ASN A N 1
ATOM 557 C CA . ASN A 1 79 ? -3.766 5.238 -2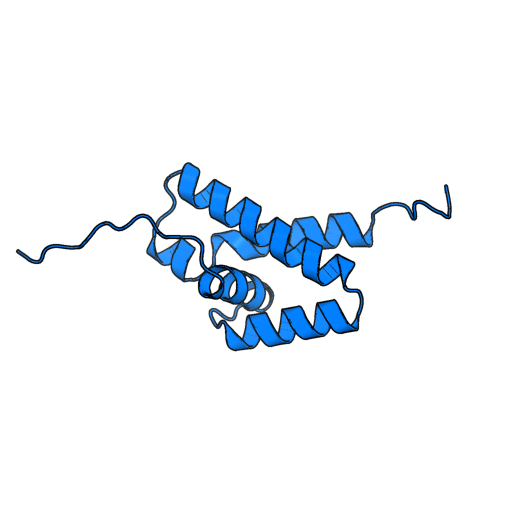.556 1.00 97.75 79 ASN A CA 1
ATOM 558 C C . ASN A 1 79 ? -2.298 5.621 -2.331 1.00 97.75 79 ASN A C 1
ATOM 560 O O . ASN A 1 79 ? -1.590 5.929 -3.287 1.00 97.75 79 ASN A O 1
ATOM 564 N N . GLY A 1 80 ? -1.820 5.551 -1.084 1.00 98.00 80 GLY A N 1
ATOM 565 C CA . GLY A 1 80 ? -0.409 5.769 -0.766 1.00 98.00 80 GLY A CA 1
ATOM 566 C C . GLY A 1 80 ? 0.501 4.713 -1.394 1.00 98.00 80 GLY A C 1
ATOM 567 O O . GLY A 1 80 ? 1.541 5.057 -1.954 1.00 98.00 80 GLY A O 1
ATOM 568 N N . ALA A 1 81 ? 0.092 3.440 -1.360 1.00 98.19 81 ALA A N 1
ATOM 569 C CA . ALA A 1 81 ? 0.817 2.352 -2.016 1.00 98.19 81 ALA A CA 1
ATOM 570 C C . ALA A 1 81 ? 0.933 2.572 -3.533 1.00 98.19 81 ALA A C 1
ATOM 572 O O . ALA A 1 81 ? 2.027 2.469 -4.080 1.00 98.19 81 ALA A O 1
ATOM 573 N N . LEU A 1 82 ? -0.170 2.925 -4.205 1.00 98.06 82 LEU A N 1
ATOM 574 C CA . LEU A 1 82 ? -0.183 3.205 -5.646 1.00 98.06 82 LEU A CA 1
ATOM 575 C C . LEU A 1 82 ? 0.687 4.411 -6.013 1.00 98.06 82 LEU A C 1
ATOM 577 O O . LEU A 1 82 ? 1.449 4.341 -6.975 1.00 98.06 82 LEU A O 1
ATOM 581 N N . ALA A 1 83 ? 0.625 5.490 -5.229 1.00 98.31 83 ALA A N 1
ATOM 582 C CA . ALA A 1 83 ? 1.467 6.664 -5.441 1.00 98.31 83 ALA A CA 1
ATOM 583 C C . ALA A 1 83 ? 2.965 6.321 -5.336 1.00 98.31 83 ALA A C 1
ATOM 585 O O . ALA A 1 83 ? 3.752 6.725 -6.192 1.00 98.31 83 ALA A O 1
ATOM 586 N N . ALA A 1 84 ? 3.359 5.534 -4.330 1.00 97.94 84 ALA A N 1
ATOM 587 C CA . ALA A 1 84 ? 4.743 5.093 -4.160 1.00 97.94 84 ALA A CA 1
ATOM 588 C C . ALA A 1 84 ? 5.197 4.125 -5.265 1.00 97.94 84 ALA A C 1
ATOM 590 O O . ALA A 1 84 ? 6.329 4.222 -5.736 1.00 97.94 84 ALA A O 1
ATOM 591 N N . LEU A 1 85 ? 4.317 3.222 -5.713 1.00 97.62 85 LEU A N 1
ATOM 592 C CA . LEU A 1 85 ? 4.589 2.338 -6.847 1.00 97.62 85 LEU A CA 1
ATOM 593 C C . LEU A 1 85 ? 4.858 3.142 -8.120 1.00 97.62 85 LEU A C 1
ATOM 595 O O . LEU A 1 85 ? 5.874 2.913 -8.765 1.00 97.62 85 LEU A O 1
ATOM 599 N N . ILE A 1 86 ? 4.006 4.120 -8.444 1.00 97.50 86 ILE A N 1
ATOM 600 C CA . ILE A 1 86 ? 4.218 5.013 -9.594 1.00 97.50 86 ILE A CA 1
ATOM 601 C C . ILE A 1 86 ? 5.554 5.752 -9.449 1.00 97.50 86 ILE A C 1
ATOM 603 O O . ILE A 1 86 ? 6.340 5.776 -10.392 1.00 97.50 86 ILE A O 1
ATOM 607 N N . ALA A 1 87 ? 5.856 6.293 -8.267 1.00 96.00 87 ALA A N 1
ATOM 608 C CA . ALA A 1 87 ? 7.113 7.000 -8.033 1.00 96.00 87 ALA A CA 1
ATOM 609 C C . ALA A 1 87 ? 8.350 6.120 -8.276 1.00 96.00 87 ALA A C 1
ATOM 611 O O . ALA A 1 87 ? 9.333 6.611 -8.818 1.00 96.00 87 ALA A O 1
ATOM 612 N N . VAL A 1 88 ? 8.311 4.835 -7.908 1.00 95.06 88 VAL A N 1
ATOM 613 C CA . VAL A 1 88 ? 9.431 3.905 -8.137 1.00 95.06 88 VAL A CA 1
ATOM 614 C C . VAL A 1 88 ? 9.486 3.399 -9.576 1.00 95.06 88 VAL A C 1
ATOM 616 O O . VAL A 1 88 ? 10.579 3.302 -10.122 1.00 95.06 88 VAL A O 1
ATOM 619 N N . VAL A 1 89 ? 8.341 3.113 -10.200 1.00 94.69 89 VAL A N 1
ATOM 620 C CA . VAL A 1 89 ? 8.269 2.644 -11.596 1.00 94.69 89 VAL A CA 1
ATOM 621 C C . VAL A 1 89 ? 8.794 3.697 -12.572 1.00 94.69 89 VAL A C 1
ATOM 623 O O . VAL A 1 89 ? 9.441 3.347 -13.552 1.00 94.69 89 VAL A O 1
ATOM 626 N N . PHE A 1 90 ? 8.530 4.976 -12.303 1.00 93.75 90 PHE A N 1
ATOM 627 C CA . PHE A 1 90 ? 8.972 6.090 -13.146 1.00 93.75 90 PHE A CA 1
ATOM 628 C C . PHE A 1 90 ? 10.191 6.831 -12.583 1.00 93.75 90 PHE A C 1
ATOM 630 O O . PHE A 1 90 ? 10.550 7.892 -13.096 1.00 93.75 90 PHE A O 1
ATOM 637 N N . ALA A 1 91 ? 10.829 6.308 -11.530 1.00 89.12 91 ALA A N 1
ATOM 638 C CA . ALA A 1 91 ? 12.084 6.870 -11.053 1.00 89.12 91 ALA A CA 1
ATOM 639 C C . ALA A 1 91 ? 13.161 6.684 -12.137 1.00 89.12 91 ALA A C 1
ATOM 641 O O . ALA A 1 91 ? 13.288 5.576 -12.661 1.00 89.12 91 ALA A O 1
ATOM 642 N N . PRO A 1 92 ? 13.961 7.720 -12.447 1.00 81.56 92 PRO A N 1
ATOM 643 C CA . PRO A 1 92 ? 15.106 7.573 -13.335 1.00 81.56 92 PRO A CA 1
ATOM 644 C C . PRO A 1 92 ? 16.031 6.472 -12.820 1.00 81.56 92 PRO A C 1
ATOM 646 O O . PRO A 1 92 ? 16.276 6.381 -11.611 1.00 81.56 92 PRO A O 1
ATOM 649 N N . ASP A 1 93 ? 16.560 5.651 -13.724 1.00 74.00 93 ASP A N 1
ATOM 650 C CA . ASP A 1 93 ? 17.547 4.652 -13.344 1.00 74.00 93 ASP A CA 1
ATOM 651 C C . ASP A 1 93 ? 18.816 5.368 -12.859 1.00 74.00 93 ASP A C 1
ATOM 653 O O . ASP A 1 93 ? 19.452 6.083 -13.635 1.00 74.00 93 ASP A O 1
ATOM 657 N N . PRO A 1 94 ? 19.253 5.173 -11.601 1.00 67.75 94 PRO A N 1
ATOM 658 C CA . PRO A 1 94 ? 20.420 5.883 -11.079 1.00 67.75 94 PRO A CA 1
ATOM 659 C C . PRO A 1 94 ? 21.727 5.518 -11.806 1.00 67.75 94 PRO A C 1
ATOM 661 O O . PRO A 1 94 ? 22.728 6.209 -11.643 1.00 67.75 94 PRO A O 1
ATOM 664 N N . LEU A 1 95 ? 21.727 4.442 -12.603 1.00 64.00 95 LEU A N 1
ATOM 665 C CA . LEU A 1 95 ? 22.865 3.989 -13.409 1.00 64.00 95 LEU A CA 1
ATOM 666 C C . LEU A 1 95 ? 22.794 4.418 -14.880 1.00 64.00 95 LEU A C 1
ATOM 668 O O . LEU A 1 95 ? 23.819 4.407 -15.559 1.00 64.00 95 LEU A O 1
ATOM 672 N N . ILE A 1 96 ? 21.617 4.798 -15.375 1.00 63.44 96 ILE A N 1
ATOM 673 C CA . ILE A 1 96 ? 21.408 5.210 -16.762 1.00 63.44 96 ILE A CA 1
ATOM 674 C C . ILE A 1 96 ? 20.844 6.626 -16.694 1.00 63.44 96 ILE A C 1
ATOM 676 O O . ILE A 1 96 ? 19.639 6.833 -16.742 1.00 63.44 96 ILE A O 1
ATOM 680 N N . GLY A 1 97 ? 21.735 7.598 -16.486 1.00 56.97 97 GLY A N 1
ATOM 681 C CA . GLY A 1 97 ? 21.385 9.016 -16.446 1.00 56.97 97 GLY A CA 1
ATOM 682 C C . GLY A 1 97 ? 20.924 9.513 -17.814 1.00 56.97 97 GLY A C 1
ATOM 683 O O . GLY A 1 97 ? 21.721 10.094 -18.552 1.00 56.97 97 GLY A O 1
ATOM 684 N N . VAL A 1 98 ? 19.657 9.266 -18.140 1.00 55.09 98 VAL A N 1
ATOM 685 C CA . VAL A 1 98 ? 18.914 9.898 -19.239 1.00 55.09 98 VAL A CA 1
ATOM 686 C C . VAL A 1 98 ? 17.730 10.656 -18.669 1.00 55.09 98 VAL A C 1
ATOM 688 O O . VAL A 1 98 ? 17.036 10.087 -17.797 1.00 55.09 98 VAL A O 1
#

Radius of gyration: 15.11 Å; Cα contacts (8 Å, |Δi|>4): 146; chains: 1; bounding box: 45×26×49 Å

Secondary structure (DSSP, 8-state):
------------HHHHHHHHHGGGT---HHHHHHHHHHHHHH-HHHHHHHHHHHHHHHHHHHHTT--HHHHHTTTTHHHHHHHHHHHHHTSPPTTS--